Protein AF-A0A1Z4BVF6-F1 (afdb_monomer_lite)

pLDDT: mean 77.68, std 11.69, range [39.84, 91.62]

Structure (mmCIF, N/CA/C/O backbone):
data_AF-A0A1Z4BVF6-F1
#
_entry.id   AF-A0A1Z4BVF6-F1
#
loop_
_atom_site.group_PDB
_atom_site.id
_atom_site.type_symbol
_atom_site.label_atom_id
_atom_site.label_alt_id
_atom_site.label_comp_id
_atom_site.label_asym_id
_atom_site.label_entity_id
_atom_site.label_seq_id
_atom_site.pdbx_PDB_ins_code
_atom_site.Cartn_x
_atom_site.Cartn_y
_atom_site.Cartn_z
_atom_site.occupancy
_atom_site.B_iso_or_equiv
_atom_site.auth_seq_id
_atom_site.auth_comp_id
_atom_site.auth_asym_id
_atom_site.auth_atom_id
_atom_site.pdbx_PDB_model_num
ATOM 1 N N . MET A 1 1 ? -23.987 13.161 18.203 1.00 59.34 1 MET A N 1
ATOM 2 C CA . MET A 1 1 ? -22.556 12.939 18.500 1.00 59.34 1 MET A CA 1
ATOM 3 C C . MET A 1 1 ? -21.792 14.081 17.849 1.00 59.34 1 MET A C 1
ATOM 5 O O . MET A 1 1 ? -22.123 14.380 16.706 1.00 59.34 1 MET A O 1
ATOM 9 N N . PRO A 1 2 ? -20.892 14.780 18.558 1.00 75.38 2 PRO A N 1
ATOM 10 C CA . PRO A 1 2 ? -20.074 15.824 17.945 1.00 75.38 2 PRO A CA 1
ATOM 11 C C . PRO A 1 2 ? -19.193 15.212 16.851 1.00 75.38 2 PRO A C 1
ATOM 13 O O . PRO A 1 2 ? -18.896 14.018 16.894 1.00 75.38 2 PRO A O 1
ATOM 16 N N . ILE A 1 3 ? -18.834 16.008 15.845 1.00 79.56 3 ILE A N 1
ATOM 17 C CA . ILE A 1 3 ? -17.981 15.544 14.752 1.00 79.56 3 ILE A CA 1
ATOM 18 C C . ILE A 1 3 ? -16.600 15.209 15.331 1.00 79.56 3 ILE A C 1
ATOM 20 O O . ILE A 1 3 ? -15.965 16.056 15.955 1.00 79.56 3 ILE A O 1
ATOM 24 N N . ASP A 1 4 ? -16.176 13.957 15.193 1.00 83.31 4 ASP A N 1
ATOM 25 C CA . ASP A 1 4 ? -14.914 13.457 15.736 1.00 83.31 4 ASP A CA 1
ATOM 26 C C . ASP A 1 4 ? -14.049 12.946 14.579 1.00 83.31 4 ASP A C 1
ATOM 28 O O . ASP A 1 4 ? -14.515 12.202 13.712 1.00 83.31 4 ASP A O 1
ATOM 32 N N . ASN A 1 5 ? -12.802 13.409 14.524 1.00 85.50 5 ASN A N 1
ATOM 33 C CA . ASN A 1 5 ? -11.844 13.097 13.464 1.00 85.50 5 ASN A CA 1
ATOM 34 C C . ASN A 1 5 ? -10.817 12.032 13.889 1.00 85.50 5 ASN A C 1
ATOM 36 O O . ASN A 1 5 ? -9.967 11.648 13.082 1.00 85.50 5 ASN A O 1
ATOM 40 N N . ASN A 1 6 ? -10.908 11.514 15.116 1.00 86.25 6 ASN A N 1
ATOM 41 C CA . ASN A 1 6 ? -9.950 10.580 15.695 1.00 86.25 6 ASN A CA 1
ATOM 42 C C . ASN A 1 6 ? -9.777 9.300 14.850 1.00 86.25 6 ASN A C 1
ATOM 44 O O . ASN A 1 6 ? -8.638 8.859 14.674 1.00 86.25 6 ASN A O 1
ATOM 48 N N . PRO A 1 7 ? -10.828 8.710 14.232 1.00 83.19 7 PRO A N 1
ATOM 49 C CA . PRO A 1 7 ? -10.652 7.574 13.325 1.00 83.19 7 PRO A CA 1
ATOM 50 C C . PRO A 1 7 ? -9.775 7.912 12.112 1.00 83.19 7 PRO A C 1
ATOM 52 O O . PRO A 1 7 ? -8.905 7.128 11.735 1.00 83.19 7 PRO A O 1
ATOM 55 N N . VAL A 1 8 ? -9.966 9.096 11.527 1.00 81.69 8 VAL A N 1
ATOM 56 C CA . VAL A 1 8 ? -9.212 9.555 10.351 1.00 81.69 8 VAL A CA 1
ATOM 57 C C . VAL A 1 8 ? -7.763 9.859 10.729 1.00 81.69 8 VAL A C 1
ATOM 59 O O . VAL A 1 8 ? -6.838 9.426 10.039 1.00 81.69 8 VAL A O 1
ATOM 62 N N . GLU A 1 9 ? -7.548 10.535 11.859 1.00 84.38 9 GLU A N 1
ATOM 63 C CA . GLU A 1 9 ? -6.212 10.814 12.386 1.00 84.38 9 GLU A CA 1
ATOM 64 C C . GLU A 1 9 ? -5.438 9.527 12.700 1.00 84.38 9 GLU A C 1
ATOM 66 O O . GLU A 1 9 ? -4.254 9.408 12.373 1.00 84.38 9 GLU A O 1
ATOM 71 N N . ASN A 1 10 ? -6.111 8.522 13.270 1.00 83.12 10 ASN A N 1
ATOM 72 C CA . ASN A 1 10 ? -5.525 7.210 13.536 1.00 83.12 10 ASN A CA 1
ATOM 73 C C . ASN A 1 10 ? -5.093 6.492 12.249 1.00 83.12 10 ASN A C 1
ATOM 75 O O . ASN A 1 10 ? -4.042 5.848 12.240 1.00 83.12 10 ASN A O 1
ATOM 79 N N . CYS A 1 11 ? -5.855 6.631 11.161 1.00 79.88 11 CYS A N 1
ATOM 80 C CA . CYS A 1 11 ? -5.525 6.041 9.864 1.00 79.88 11 CYS A CA 1
ATOM 81 C C . CYS A 1 11 ? -4.301 6.691 9.200 1.00 79.88 11 CYS A C 1
ATOM 83 O O . CYS A 1 11 ? -3.487 5.980 8.612 1.00 79.88 11 CYS A O 1
ATOM 85 N N . ILE A 1 12 ? -4.132 8.015 9.305 1.00 80.56 12 ILE A N 1
ATOM 86 C CA . ILE A 1 12 ? -3.005 8.731 8.676 1.00 80.56 12 ILE A CA 1
ATOM 87 C C . ILE A 1 12 ? -1.733 8.747 9.538 1.00 80.56 12 ILE A C 1
ATOM 89 O O . ILE A 1 12 ? -0.630 8.936 9.018 1.00 80.56 12 ILE A O 1
ATOM 93 N N . ARG A 1 13 ? -1.838 8.506 10.851 1.00 81.44 13 ARG A N 1
ATOM 94 C CA . ARG A 1 13 ? -0.695 8.558 11.779 1.00 81.44 13 ARG A CA 1
ATOM 95 C C . ARG A 1 13 ? 0.509 7.692 11.361 1.00 81.44 13 ARG A C 1
ATOM 97 O O . ARG A 1 13 ? 1.626 8.202 11.443 1.00 81.44 13 ARG A O 1
ATOM 104 N N . PRO A 1 14 ? 0.354 6.446 10.869 1.00 76.19 14 PRO A N 1
ATOM 105 C CA . PRO A 1 14 ? 1.486 5.638 10.404 1.00 76.19 14 PRO A CA 1
ATOM 106 C C . PRO A 1 14 ? 2.243 6.276 9.229 1.00 76.19 14 PRO A C 1
ATOM 108 O O . PRO A 1 14 ? 3.471 6.218 9.174 1.00 76.19 14 PRO A O 1
ATOM 111 N N . ILE A 1 15 ? 1.521 6.944 8.326 1.00 74.50 15 ILE A N 1
ATOM 112 C CA . ILE A 1 15 ? 2.087 7.669 7.180 1.00 74.50 15 ILE A CA 1
ATOM 113 C C . ILE A 1 15 ? 2.861 8.898 7.678 1.00 74.50 15 ILE A C 1
ATOM 115 O O . ILE A 1 15 ? 3.995 9.141 7.261 1.00 74.50 15 ILE A O 1
ATOM 119 N N . ALA A 1 16 ? 2.281 9.644 8.622 1.00 74.12 16 ALA A N 1
ATOM 120 C CA . ALA A 1 16 ? 2.906 10.824 9.216 1.00 74.12 16 ALA A CA 1
ATOM 121 C C . ALA A 1 16 ? 4.185 10.487 10.008 1.00 74.12 16 ALA A C 1
ATOM 123 O O . ALA A 1 16 ? 5.165 11.227 9.930 1.00 74.12 16 ALA A O 1
ATOM 124 N N . LEU A 1 17 ? 4.204 9.358 10.724 1.00 74.06 17 LEU A N 1
ATOM 125 C CA . LEU A 1 17 ? 5.399 8.854 11.410 1.00 74.06 17 LEU A CA 1
ATOM 126 C C . LEU A 1 17 ? 6.481 8.413 10.412 1.00 74.06 17 LEU A C 1
ATOM 128 O O . LEU A 1 17 ? 7.654 8.743 10.589 1.00 74.06 17 LEU A O 1
ATOM 132 N N . GLY A 1 18 ? 6.087 7.735 9.329 1.00 68.44 18 GLY A N 1
ATOM 133 C CA . GLY A 1 18 ? 6.991 7.299 8.261 1.00 68.44 18 GLY A CA 1
ATOM 134 C C . GLY A 1 18 ? 7.676 8.449 7.518 1.00 68.44 18 GLY A C 1
ATOM 135 O O . GLY A 1 18 ? 8.827 8.303 7.113 1.00 68.44 18 GLY A O 1
ATOM 136 N N . LYS A 1 19 ? 7.033 9.622 7.420 1.00 64.25 19 LYS A N 1
ATOM 137 C CA . LYS A 1 19 ? 7.580 10.821 6.757 1.00 64.25 19 LYS A CA 1
ATOM 138 C C . LYS A 1 19 ? 8.960 11.240 7.285 1.00 64.25 19 LYS A C 1
ATOM 140 O O . LYS A 1 19 ? 9.771 11.727 6.505 1.00 64.25 19 LYS A O 1
ATOM 145 N N . LYS A 1 20 ? 9.258 11.025 8.575 1.00 59.94 20 LYS A N 1
ATOM 146 C CA . LYS A 1 20 ? 10.590 11.303 9.154 1.00 59.94 20 LYS A CA 1
ATOM 147 C C . LYS A 1 20 ? 11.670 10.292 8.734 1.00 59.94 20 LYS A C 1
ATOM 149 O O . LYS A 1 20 ? 12.846 10.624 8.794 1.00 59.94 20 LYS A O 1
ATOM 154 N N . ASN A 1 21 ? 11.278 9.097 8.287 1.00 64.56 21 ASN A N 1
ATOM 155 C CA . ASN A 1 21 ? 12.173 8.012 7.866 1.00 64.56 21 ASN A CA 1
ATOM 156 C C . ASN A 1 21 ? 12.315 7.884 6.339 1.00 64.56 21 ASN A C 1
ATOM 158 O O . ASN A 1 21 ? 13.134 7.100 5.860 1.00 64.56 21 ASN A O 1
ATOM 162 N N . TRP A 1 22 ? 11.525 8.618 5.551 1.00 68.62 22 TRP A N 1
ATOM 163 C CA . TRP A 1 22 ? 11.571 8.566 4.088 1.00 68.62 22 TRP A CA 1
ATOM 164 C C . TRP A 1 22 ? 12.682 9.469 3.546 1.00 68.62 22 TRP A C 1
ATOM 166 O O . TRP A 1 22 ? 12.430 10.495 2.919 1.00 68.62 22 TRP A O 1
ATOM 176 N N . LEU A 1 23 ? 13.931 9.050 3.764 1.00 59.84 23 LEU A N 1
ATOM 177 C CA . LEU A 1 23 ? 15.154 9.740 3.321 1.00 59.84 23 LEU A CA 1
ATOM 178 C C . LEU A 1 23 ? 15.229 9.969 1.793 1.00 59.84 23 LEU A C 1
ATOM 180 O O . LEU A 1 23 ? 16.035 10.769 1.332 1.00 59.84 23 LEU A O 1
ATOM 184 N N . PHE A 1 24 ? 14.371 9.310 1.005 1.00 54.47 24 PHE A N 1
ATOM 185 C CA . PHE A 1 24 ? 14.325 9.404 -0.461 1.00 54.47 24 PHE A CA 1
ATOM 186 C C . PHE A 1 24 ? 13.186 10.281 -1.002 1.00 54.47 24 PHE A C 1
ATOM 188 O O . PHE A 1 24 ? 13.086 10.482 -2.211 1.00 54.47 24 PHE A O 1
ATOM 195 N N . ALA A 1 25 ? 12.340 10.848 -0.136 1.00 55.56 25 ALA A N 1
ATOM 196 C CA . ALA A 1 25 ? 11.258 11.755 -0.525 1.00 55.56 25 ALA A CA 1
ATOM 197 C C . ALA A 1 25 ? 11.753 13.202 -0.760 1.00 55.56 25 ALA A C 1
ATOM 199 O O . ALA A 1 25 ? 11.089 14.160 -0.382 1.00 55.56 25 ALA A O 1
ATOM 200 N N . GLY A 1 26 ? 12.934 13.367 -1.367 1.00 60.72 26 GLY A N 1
ATOM 201 C CA . GLY A 1 26 ? 13.497 14.676 -1.730 1.00 60.72 26 GLY A CA 1
ATOM 202 C C . GLY A 1 26 ? 12.999 15.222 -3.076 1.00 60.72 26 GLY A C 1
ATOM 203 O O . GLY A 1 26 ? 13.280 16.363 -3.420 1.00 60.72 26 GLY A O 1
ATOM 204 N N . SER A 1 27 ? 12.260 14.416 -3.846 1.00 75.31 27 SER A N 1
ATOM 205 C CA . SER A 1 27 ? 11.689 14.776 -5.149 1.00 75.31 27 SER A CA 1
ATOM 206 C C . SER A 1 27 ? 10.197 14.455 -5.186 1.00 75.31 27 SER A C 1
ATOM 208 O O . SER A 1 27 ? 9.771 13.420 -4.668 1.00 75.31 27 SER A O 1
ATOM 210 N N . GLU A 1 28 ? 9.408 15.293 -5.863 1.00 78.06 28 GLU A N 1
ATOM 211 C CA . GLU A 1 28 ? 7.971 15.080 -6.089 1.00 78.06 28 GLU A CA 1
ATOM 212 C C . GLU A 1 28 ? 7.677 13.687 -6.667 1.00 78.06 28 GLU A C 1
ATOM 214 O O . GLU A 1 28 ? 6.786 12.987 -6.190 1.00 78.06 28 GLU A O 1
ATOM 219 N N . ARG A 1 29 ? 8.494 13.223 -7.624 1.00 78.69 29 ARG A N 1
ATOM 220 C CA . ARG A 1 29 ? 8.339 11.893 -8.241 1.00 78.69 29 ARG A CA 1
ATOM 221 C C . ARG A 1 29 ? 8.516 10.763 -7.229 1.00 78.69 29 ARG A C 1
ATOM 223 O O . ARG A 1 29 ? 7.824 9.750 -7.307 1.00 78.69 29 ARG A O 1
ATOM 230 N N . ALA A 1 30 ? 9.436 10.919 -6.279 1.00 76.06 30 ALA A N 1
ATOM 231 C CA . ALA A 1 30 ? 9.623 9.944 -5.209 1.00 76.06 30 ALA A CA 1
ATOM 232 C C . ALA A 1 30 ? 8.435 9.961 -4.233 1.00 76.06 30 ALA A C 1
ATOM 234 O O . ALA A 1 30 ? 7.972 8.898 -3.819 1.00 76.06 30 ALA A O 1
ATOM 235 N N . GLY A 1 31 ? 7.887 11.146 -3.942 1.00 80.00 31 GLY A N 1
ATOM 236 C CA . GLY A 1 31 ? 6.661 11.309 -3.159 1.00 80.00 31 GLY A CA 1
ATOM 237 C C . GLY A 1 31 ? 5.446 10.638 -3.806 1.00 80.00 31 GLY A C 1
ATOM 238 O O . GLY A 1 31 ? 4.738 9.891 -3.136 1.00 80.00 31 GLY A O 1
ATOM 239 N N . GLN A 1 32 ? 5.246 10.823 -5.114 1.00 82.88 32 GLN A N 1
ATOM 240 C CA . GLN A 1 32 ? 4.157 10.188 -5.868 1.00 82.88 32 GLN A CA 1
ATOM 241 C C . GLN A 1 32 ? 4.255 8.656 -5.841 1.00 82.88 32 GLN A C 1
ATOM 243 O O . GLN A 1 32 ? 3.260 7.971 -5.611 1.00 82.88 32 GLN A O 1
ATOM 248 N N . ARG A 1 33 ? 5.463 8.100 -6.008 1.00 82.81 33 ARG A N 1
ATOM 249 C CA . ARG A 1 33 ? 5.693 6.647 -5.910 1.00 82.81 33 ARG A CA 1
ATOM 250 C C . ARG A 1 33 ? 5.415 6.116 -4.507 1.00 82.81 33 ARG A C 1
ATOM 252 O O . ARG A 1 33 ? 4.755 5.091 -4.364 1.00 82.81 33 ARG A O 1
ATOM 259 N N . ALA A 1 34 ? 5.887 6.817 -3.476 1.00 81.25 34 ALA A N 1
ATOM 260 C CA . ALA A 1 34 ? 5.614 6.447 -2.092 1.00 81.25 34 ALA A CA 1
ATOM 261 C C . ALA A 1 34 ? 4.107 6.486 -1.795 1.00 81.25 34 ALA A C 1
ATOM 263 O O . ALA A 1 34 ? 3.583 5.546 -1.205 1.00 81.25 34 ALA A O 1
ATOM 264 N N . ALA A 1 35 ? 3.400 7.520 -2.262 1.00 84.56 35 ALA A N 1
ATOM 265 C CA . ALA A 1 35 ? 1.951 7.627 -2.129 1.00 84.56 35 ALA A CA 1
ATOM 266 C C . ALA A 1 35 ? 1.228 6.456 -2.811 1.00 84.56 35 ALA A C 1
ATOM 268 O O . ALA A 1 35 ? 0.364 5.845 -2.193 1.00 84.56 35 ALA A O 1
ATOM 269 N N . ALA A 1 36 ? 1.625 6.080 -4.031 1.00 85.44 36 ALA A N 1
ATOM 270 C CA . ALA A 1 36 ? 1.039 4.940 -4.736 1.00 85.44 36 ALA A CA 1
ATOM 271 C C . ALA A 1 36 ? 1.190 3.626 -3.948 1.00 85.44 36 ALA A C 1
ATOM 273 O O . ALA A 1 36 ? 0.217 2.894 -3.770 1.00 85.44 36 ALA A O 1
ATOM 274 N N . ILE A 1 37 ? 2.385 3.355 -3.411 1.00 85.62 37 ILE A N 1
ATOM 275 C CA . ILE A 1 37 ? 2.642 2.156 -2.598 1.00 85.62 37 ILE A CA 1
ATOM 276 C C . ILE A 1 37 ? 1.804 2.179 -1.313 1.00 85.62 37 ILE A C 1
ATOM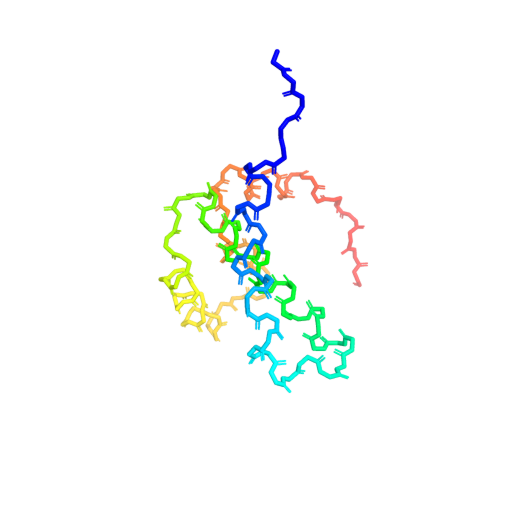 278 O O . ILE A 1 37 ? 1.189 1.173 -0.965 1.00 85.62 37 ILE A O 1
ATOM 282 N N . GLN A 1 38 ? 1.740 3.318 -0.616 1.00 85.25 38 GLN A N 1
ATOM 283 C CA . GLN A 1 38 ? 0.955 3.436 0.617 1.00 85.25 38 GLN A CA 1
ATOM 284 C C . GLN A 1 38 ? -0.542 3.255 0.373 1.00 85.25 38 GLN A C 1
ATOM 286 O O . GLN A 1 38 ? -1.207 2.581 1.158 1.00 85.25 38 GLN A O 1
ATOM 291 N N . THR A 1 39 ? -1.063 3.789 -0.731 1.00 87.44 39 THR A N 1
ATOM 292 C CA . THR A 1 39 ? -2.450 3.564 -1.139 1.00 87.44 39 THR A CA 1
ATOM 293 C C . THR A 1 39 ? -2.714 2.078 -1.367 1.00 87.44 39 THR A C 1
ATOM 295 O O . THR A 1 39 ? -3.677 1.556 -0.818 1.00 87.44 39 THR A O 1
ATOM 298 N N . LEU A 1 40 ? -1.840 1.362 -2.084 1.00 88.38 40 LEU A N 1
ATOM 299 C CA . LEU A 1 40 ? -2.003 -0.078 -2.328 1.00 88.38 40 LEU A CA 1
ATOM 300 C C . LEU A 1 40 ? -1.973 -0.905 -1.034 1.00 88.38 40 LEU A C 1
ATOM 302 O O . LEU A 1 40 ? -2.820 -1.774 -0.839 1.00 88.38 40 LEU A O 1
ATOM 306 N N . LEU A 1 41 ? -1.042 -0.610 -0.122 1.00 87.56 41 LEU A N 1
ATOM 307 C CA . LEU A 1 41 ? -0.966 -1.277 1.183 1.00 87.56 41 LEU A CA 1
ATOM 308 C C . LEU A 1 41 ? -2.199 -0.975 2.051 1.00 87.56 41 LEU A C 1
ATOM 310 O O . LEU A 1 41 ? -2.696 -1.860 2.751 1.00 87.56 41 LEU A O 1
ATOM 314 N N . GLY A 1 42 ? -2.706 0.260 1.990 1.00 86.44 42 GLY A N 1
ATOM 315 C CA . GLY A 1 42 ? -3.953 0.668 2.633 1.00 86.44 42 GLY A CA 1
ATOM 316 C C . GLY A 1 42 ? -5.154 -0.103 2.091 1.00 86.44 42 GLY A C 1
ATOM 317 O O . GLY A 1 42 ? -5.917 -0.664 2.874 1.00 86.44 42 GLY A O 1
ATOM 318 N N . THR A 1 43 ? -5.275 -0.213 0.768 1.00 87.50 43 THR A N 1
ATOM 319 C CA . THR A 1 43 ? -6.321 -0.999 0.099 1.00 87.50 43 THR A CA 1
ATOM 320 C C . THR A 1 43 ? -6.246 -2.478 0.476 1.00 87.50 43 THR A C 1
ATOM 322 O O . THR A 1 43 ? -7.267 -3.061 0.830 1.00 87.50 43 THR A O 1
ATOM 325 N N . ALA A 1 44 ? -5.046 -3.071 0.509 1.00 87.44 44 ALA A N 1
ATOM 326 C CA . ALA A 1 44 ? -4.856 -4.450 0.963 1.00 87.44 44 ALA A CA 1
ATOM 327 C C . ALA A 1 44 ? -5.378 -4.654 2.390 1.00 87.44 44 ALA A C 1
ATOM 329 O O . AL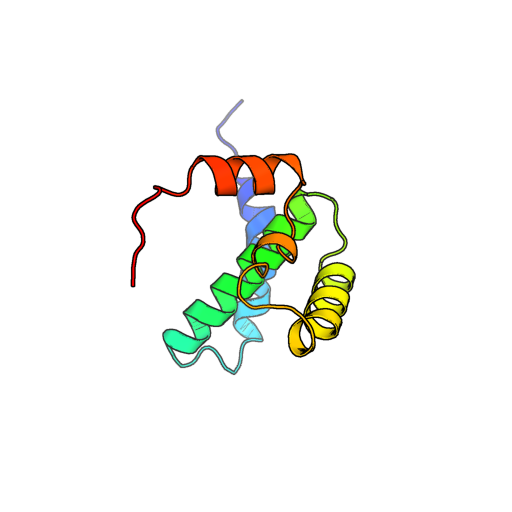A A 1 44 ? -6.135 -5.587 2.647 1.00 87.44 44 ALA A O 1
ATOM 330 N N . LYS A 1 45 ? -5.040 -3.734 3.300 1.00 85.75 45 LYS A N 1
ATOM 331 C CA . LYS A 1 45 ? -5.508 -3.781 4.687 1.00 85.75 45 LYS A CA 1
ATOM 332 C C . LYS A 1 45 ? -7.028 -3.619 4.797 1.00 85.75 45 LYS A C 1
ATOM 334 O O . LYS A 1 45 ? -7.644 -4.324 5.591 1.00 85.75 45 LYS A O 1
ATOM 339 N N . LEU A 1 46 ? -7.627 -2.714 4.019 1.00 86.56 46 LEU A N 1
ATOM 340 C CA . LEU A 1 46 ? -9.082 -2.512 3.984 1.00 86.56 46 LEU A CA 1
ATOM 341 C C . LEU A 1 46 ? -9.824 -3.751 3.474 1.00 86.56 46 LEU A C 1
ATOM 343 O O . LEU A 1 46 ? -10.897 -4.065 3.977 1.00 86.56 46 LEU A O 1
ATOM 347 N N . ASN A 1 47 ? -9.216 -4.488 2.547 1.00 85.50 47 ASN A N 1
ATOM 348 C CA . ASN A 1 47 ? -9.741 -5.746 2.026 1.00 85.50 47 ASN A CA 1
ATOM 349 C C . ASN A 1 47 ? -9.394 -6.968 2.902 1.00 85.50 47 ASN A C 1
ATOM 351 O O . ASN A 1 47 ? -9.644 -8.102 2.500 1.00 85.50 47 ASN A O 1
ATOM 355 N N . GLY A 1 48 ? -8.819 -6.765 4.095 1.00 85.75 48 GLY A N 1
ATOM 356 C CA . GLY A 1 48 ? -8.483 -7.840 5.035 1.00 85.75 48 GLY A CA 1
ATOM 357 C C . GLY A 1 48 ? -7.267 -8.686 4.639 1.00 85.75 48 GLY A C 1
ATOM 358 O O . GLY A 1 48 ? -7.003 -9.711 5.264 1.00 85.75 48 GLY A O 1
ATOM 359 N N . LEU A 1 49 ? -6.506 -8.269 3.625 1.00 86.25 49 LEU A N 1
ATOM 360 C CA . LEU A 1 49 ? -5.281 -8.936 3.195 1.00 86.25 49 LEU A CA 1
ATOM 361 C C . LEU A 1 49 ? -4.098 -8.481 4.052 1.00 86.25 49 LEU A C 1
ATOM 363 O O . LEU A 1 49 ? -4.001 -7.316 4.445 1.00 86.25 49 LEU A O 1
ATOM 367 N N . ASN A 1 50 ? -3.148 -9.386 4.299 1.00 88.62 50 ASN A N 1
ATOM 368 C CA . ASN A 1 50 ? -1.869 -9.004 4.889 1.00 88.62 50 ASN A CA 1
ATOM 369 C C . ASN A 1 50 ? -1.048 -8.229 3.835 1.00 88.62 50 ASN A C 1
ATOM 371 O O . ASN A 1 50 ? -0.626 -8.837 2.846 1.00 88.62 50 ASN A O 1
ATOM 375 N N . PRO A 1 51 ? -0.774 -6.922 4.030 1.00 87.50 51 PRO A N 1
ATOM 376 C CA . PRO A 1 51 ? -0.142 -6.100 2.999 1.00 87.50 51 PRO A CA 1
ATOM 377 C C . PRO A 1 51 ? 1.265 -6.578 2.619 1.00 87.50 51 PRO A C 1
ATOM 379 O O . PRO A 1 51 ? 1.652 -6.487 1.457 1.00 87.50 51 PRO A O 1
ATOM 382 N N . ALA A 1 52 ? 2.024 -7.118 3.579 1.00 87.62 52 ALA A N 1
ATOM 383 C CA . ALA A 1 52 ? 3.371 -7.626 3.331 1.00 87.62 52 ALA A CA 1
ATOM 384 C C . ALA A 1 52 ? 3.349 -8.942 2.539 1.00 87.62 52 ALA A C 1
ATOM 386 O O . ALA A 1 52 ? 4.161 -9.125 1.633 1.00 87.62 52 ALA A O 1
ATOM 387 N N . ALA A 1 53 ? 2.405 -9.836 2.854 1.00 89.12 53 ALA A N 1
ATOM 388 C CA . ALA A 1 53 ? 2.231 -11.086 2.117 1.00 89.12 53 ALA A CA 1
ATOM 389 C C . ALA A 1 53 ? 1.783 -10.814 0.673 1.00 89.12 53 ALA A C 1
ATOM 391 O O . ALA A 1 53 ? 2.404 -11.313 -0.261 1.00 89.12 53 ALA A O 1
ATOM 392 N N . TRP A 1 54 ? 0.785 -9.941 0.492 1.00 89.94 54 TRP A N 1
ATOM 393 C CA . TRP A 1 54 ? 0.318 -9.531 -0.834 1.00 89.94 54 TRP A CA 1
ATOM 394 C C . TRP A 1 54 ? 1.440 -8.901 -1.671 1.00 89.94 54 TRP A C 1
ATOM 396 O O . TRP A 1 54 ? 1.620 -9.266 -2.833 1.00 89.94 54 TRP A O 1
ATOM 406 N N . LEU A 1 55 ? 2.228 -7.991 -1.087 1.00 89.75 55 LEU A N 1
ATOM 407 C CA . LEU A 1 55 ? 3.324 -7.338 -1.802 1.00 89.75 55 LEU A CA 1
ATOM 408 C C . LEU A 1 55 ? 4.386 -8.350 -2.247 1.00 89.75 55 LEU A C 1
ATOM 410 O O . LEU A 1 55 ? 4.844 -8.291 -3.386 1.00 89.75 55 LEU A O 1
ATOM 414 N N . LYS A 1 56 ? 4.755 -9.289 -1.368 1.00 90.75 56 LYS A N 1
ATOM 415 C CA . LYS A 1 56 ? 5.717 -10.349 -1.685 1.00 90.75 56 LYS A CA 1
ATOM 416 C C . LYS A 1 56 ? 5.226 -11.204 -2.852 1.00 90.75 56 LYS A C 1
ATOM 418 O O . LYS A 1 56 ? 5.930 -11.323 -3.848 1.00 90.75 56 LYS A O 1
ATOM 423 N N . GLU A 1 57 ? 4.011 -11.737 -2.755 1.00 89.94 57 GLU A N 1
ATOM 424 C CA . GLU A 1 57 ? 3.438 -12.571 -3.815 1.00 89.94 57 GLU A CA 1
ATOM 425 C C . GLU A 1 57 ? 3.322 -11.823 -5.143 1.00 89.94 57 GLU A C 1
ATOM 427 O O . GLU A 1 57 ? 3.566 -12.389 -6.206 1.00 89.94 57 GLU A O 1
ATOM 432 N N . THR A 1 58 ? 2.950 -10.544 -5.093 1.00 89.62 58 THR A N 1
ATOM 433 C CA . THR A 1 58 ? 2.819 -9.706 -6.287 1.00 89.62 58 THR A CA 1
ATOM 434 C C . THR A 1 58 ? 4.168 -9.516 -6.969 1.00 89.62 58 THR A C 1
ATOM 436 O O . THR A 1 58 ? 4.267 -9.704 -8.179 1.00 89.62 58 THR A O 1
ATOM 439 N N . LEU A 1 59 ? 5.220 -9.199 -6.207 1.00 89.12 59 LEU A N 1
ATOM 440 C CA . LEU A 1 59 ? 6.576 -9.031 -6.737 1.00 89.12 59 LEU A CA 1
ATOM 441 C C . LEU A 1 59 ? 7.171 -10.342 -7.268 1.00 89.12 59 LEU A C 1
ATOM 443 O O . LEU A 1 59 ? 7.916 -10.306 -8.242 1.00 89.12 59 LEU A O 1
ATOM 447 N N . GLU A 1 60 ? 6.830 -11.485 -6.671 1.00 91.62 60 GLU A N 1
ATOM 448 C CA . GLU A 1 60 ? 7.235 -12.810 -7.161 1.00 91.62 60 GLU A CA 1
ATOM 449 C C . GLU A 1 60 ? 6.528 -13.188 -8.473 1.00 91.62 60 GLU A C 1
ATOM 451 O O . GLU A 1 60 ? 7.137 -13.796 -9.352 1.00 91.62 60 GLU A O 1
ATOM 456 N N . LYS A 1 61 ? 5.254 -12.808 -8.631 1.00 88.00 61 LYS A N 1
ATOM 457 C CA . LYS A 1 61 ? 4.446 -13.084 -9.832 1.00 88.00 61 LYS A CA 1
ATOM 458 C C . LYS A 1 61 ? 4.769 -12.139 -10.994 1.00 88.00 61 LYS A C 1
ATOM 460 O O . LYS A 1 61 ? 4.689 -12.555 -12.149 1.00 88.00 61 LYS A O 1
ATOM 465 N N . LEU A 1 62 ? 5.164 -10.898 -10.701 1.00 87.94 62 LEU A N 1
ATOM 466 C CA . LEU A 1 62 ? 5.371 -9.821 -11.677 1.00 87.94 62 LEU A CA 1
ATOM 467 C C . LEU A 1 62 ? 6.274 -10.183 -12.877 1.00 87.94 62 LEU A C 1
ATOM 469 O O . LEU A 1 62 ? 5.890 -9.851 -13.996 1.00 87.94 62 LEU A O 1
ATOM 473 N N . PRO A 1 63 ? 7.427 -10.870 -12.718 1.00 87.75 63 PRO A N 1
ATOM 474 C CA . PRO A 1 63 ? 8.340 -11.139 -13.834 1.00 87.75 63 PRO A CA 1
ATOM 475 C C . PRO A 1 63 ? 7.764 -12.086 -14.891 1.00 87.75 63 PRO A C 1
ATOM 477 O O . PRO A 1 63 ? 8.197 -12.057 -16.039 1.00 87.75 63 PRO A O 1
ATOM 480 N N . MET A 1 64 ? 6.818 -12.944 -14.500 1.00 86.50 64 MET A N 1
ATOM 481 C CA . MET A 1 64 ? 6.212 -13.953 -15.374 1.00 86.50 64 MET A CA 1
ATOM 482 C C . MET A 1 64 ? 4.791 -13.576 -15.817 1.00 86.50 64 MET A C 1
ATOM 484 O O . MET A 1 64 ? 4.178 -14.312 -16.590 1.00 86.50 64 MET A O 1
ATOM 488 N N . TRP A 1 65 ? 4.242 -12.461 -15.325 1.00 85.75 65 TRP A N 1
ATOM 489 C CA . TRP A 1 65 ? 2.849 -12.094 -15.569 1.00 85.75 65 TRP A CA 1
ATOM 490 C C . TRP A 1 65 ? 2.683 -11.307 -16.875 1.00 85.75 65 TRP A C 1
ATOM 492 O O . TRP A 1 65 ? 3.466 -10.397 -17.151 1.00 85.75 65 TRP A O 1
ATOM 502 N N . PRO A 1 66 ? 1.646 -11.592 -17.683 1.00 86.06 66 PRO A N 1
ATOM 503 C CA . PRO A 1 66 ? 1.371 -10.803 -18.874 1.00 86.06 66 PRO A CA 1
ATOM 504 C C . PRO A 1 66 ? 0.855 -9.408 -18.497 1.00 86.06 66 PRO A C 1
ATOM 506 O O . PRO A 1 66 ? -0.042 -9.272 -17.661 1.00 86.06 66 PRO A O 1
ATOM 509 N N . ASN A 1 67 ? 1.359 -8.377 -19.186 1.00 81.88 67 ASN A N 1
ATOM 510 C CA . ASN A 1 67 ? 0.966 -6.981 -18.948 1.00 81.88 67 ASN A CA 1
ATOM 511 C C . ASN A 1 67 ? -0.548 -6.746 -19.076 1.00 81.88 67 ASN A C 1
ATOM 513 O O . ASN A 1 67 ? -1.104 -5.909 -18.374 1.00 81.88 67 ASN A O 1
ATOM 517 N N . SER A 1 68 ? -1.230 -7.519 -19.924 1.00 83.06 68 SER A N 1
ATOM 518 C CA . SER A 1 68 ? -2.683 -7.449 -20.117 1.00 83.06 68 SER A CA 1
ATOM 519 C C . SER A 1 68 ? -3.510 -7.911 -18.912 1.00 83.06 68 SER A C 1
ATOM 521 O O . SER A 1 68 ? -4.720 -7.714 -18.904 1.00 83.06 68 SER A O 1
ATOM 523 N N . ARG A 1 69 ? -2.892 -8.548 -17.907 1.00 80.19 69 ARG A N 1
ATOM 524 C CA . ARG A 1 69 ? -3.571 -9.077 -16.708 1.00 80.19 69 ARG A CA 1
ATOM 525 C C . ARG A 1 69 ? -3.000 -8.525 -15.402 1.00 80.19 69 ARG A C 1
ATOM 527 O O . ARG A 1 69 ? -3.193 -9.132 -14.351 1.00 80.19 69 ARG A O 1
ATOM 534 N N . ILE A 1 70 ? -2.300 -7.391 -15.449 1.00 81.81 70 ILE A N 1
ATOM 535 C CA . ILE A 1 70 ? -1.719 -6.759 -14.252 1.00 81.81 70 ILE A CA 1
ATOM 536 C C . ILE A 1 70 ? -2.800 -6.401 -13.224 1.00 81.81 70 ILE A C 1
ATOM 538 O O . ILE A 1 70 ? -2.556 -6.517 -12.025 1.00 81.81 70 ILE A O 1
ATOM 542 N N . ASP A 1 71 ? -4.008 -6.054 -13.671 1.00 81.31 71 ASP A N 1
ATOM 543 C CA . ASP A 1 71 ? -5.121 -5.677 -12.789 1.00 81.31 71 ASP A CA 1
ATOM 544 C C . ASP A 1 71 ? -5.526 -6.796 -11.815 1.00 81.31 71 ASP A C 1
ATOM 546 O 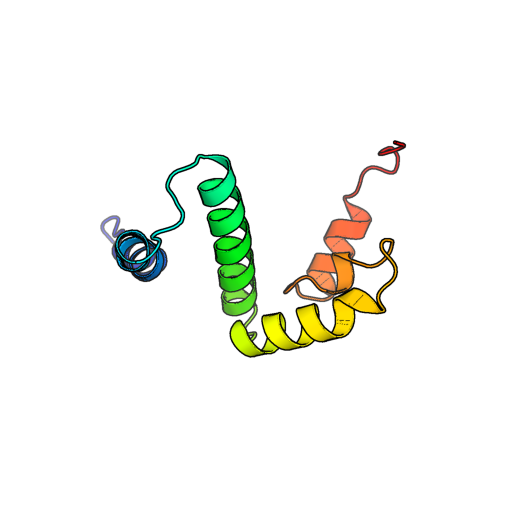O . ASP A 1 71 ? -6.069 -6.530 -10.746 1.00 81.31 71 ASP A O 1
ATOM 550 N N . GLU A 1 72 ? -5.234 -8.056 -12.151 1.00 81.88 72 GLU A N 1
ATOM 551 C CA . GLU A 1 72 ? -5.523 -9.218 -11.299 1.00 81.88 72 GLU A CA 1
ATOM 552 C C . GLU A 1 72 ? -4.555 -9.349 -10.116 1.00 81.88 72 GLU A C 1
ATOM 554 O O . GLU A 1 72 ? -4.845 -10.068 -9.164 1.00 81.88 72 GLU A O 1
ATOM 559 N N . LEU A 1 73 ? -3.413 -8.657 -10.161 1.00 84.62 73 LEU A N 1
ATOM 560 C CA . LEU A 1 73 ? -2.444 -8.617 -9.066 1.00 84.62 73 LEU A CA 1
ATOM 561 C C . LEU A 1 73 ? -2.786 -7.544 -8.022 1.00 84.62 73 LEU A C 1
ATOM 563 O O . LEU A 1 73 ? -2.153 -7.488 -6.965 1.00 84.62 73 LEU A O 1
ATOM 567 N N . LEU A 1 74 ? -3.766 -6.680 -8.301 1.00 86.19 74 LEU A N 1
ATOM 568 C CA . LEU A 1 74 ? -4.178 -5.632 -7.376 1.00 86.19 74 LEU A CA 1
ATOM 569 C C . LEU A 1 74 ? -4.770 -6.234 -6.094 1.00 86.19 74 LEU A C 1
ATOM 571 O O . LEU A 1 74 ? -5.387 -7.299 -6.132 1.00 86.19 74 LEU A O 1
ATOM 575 N N . PRO A 1 75 ? -4.634 -5.550 -4.945 1.00 83.75 75 PRO A N 1
ATOM 576 C CA . PRO A 1 75 ? -5.136 -6.038 -3.668 1.00 83.75 75 PRO A CA 1
ATOM 577 C C . PRO A 1 75 ? -6.643 -5.776 -3.547 1.00 83.75 75 PRO A C 1
ATOM 579 O O . PRO A 1 75 ? -7.087 -5.147 -2.590 1.00 83.75 75 PRO A O 1
ATOM 582 N N . LEU A 1 76 ? -7.420 -6.187 -4.548 1.00 82.06 76 LEU A N 1
ATOM 583 C CA . LEU A 1 76 ? -8.849 -5.928 -4.703 1.00 82.06 76 LEU A CA 1
ATOM 584 C C . LEU A 1 76 ? -9.639 -7.237 -4.671 1.00 82.06 76 LEU A C 1
ATOM 586 O O . LEU A 1 76 ? -9.145 -8.291 -5.069 1.00 82.06 76 LEU A O 1
ATOM 590 N N . THR A 1 77 ? -10.887 -7.172 -4.214 1.00 72.50 77 THR A N 1
ATOM 591 C CA . THR A 1 77 ? -11.796 -8.324 -4.261 1.00 72.50 77 THR A CA 1
ATOM 592 C C . THR A 1 77 ?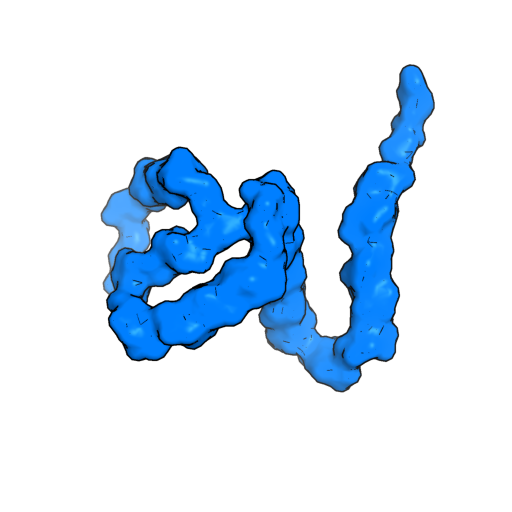 -12.141 -8.665 -5.713 1.00 72.50 77 THR A C 1
ATOM 594 O O . THR A 1 77 ? -12.189 -7.785 -6.574 1.00 72.50 77 THR A O 1
ATOM 597 N N . SER A 1 78 ? -12.457 -9.930 -6.000 1.00 68.94 78 SER A N 1
ATOM 598 C CA . SER A 1 78 ? -12.846 -10.387 -7.346 1.00 68.94 78 SER A CA 1
ATOM 599 C C . SER A 1 78 ? -14.020 -9.583 -7.929 1.00 68.94 78 SER A C 1
ATOM 601 O O . SER A 1 78 ? -14.060 -9.303 -9.127 1.00 68.94 78 SER A O 1
ATOM 603 N N . GLU A 1 79 ? -14.939 -9.145 -7.067 1.00 71.94 79 GLU A N 1
ATOM 604 C CA . GLU A 1 79 ? -16.065 -8.269 -7.406 1.00 71.94 79 GLU A CA 1
ATOM 605 C C . GLU A 1 79 ? -15.603 -6.877 -7.860 1.00 71.94 79 GLU A C 1
ATOM 607 O O . GLU A 1 79 ? -16.069 -6.367 -8.876 1.00 71.94 79 GLU A O 1
ATOM 612 N N . GLN A 1 80 ? -14.628 -6.288 -7.163 1.00 72.88 80 GLN A N 1
ATOM 613 C CA . GLN A 1 80 ? -14.062 -4.979 -7.496 1.00 72.88 80 GLN A CA 1
ATOM 614 C C . GLN A 1 80 ? -13.278 -5.029 -8.811 1.00 72.88 80 GLN A C 1
ATOM 616 O O . GLN A 1 80 ? -13.402 -4.129 -9.635 1.00 72.88 80 GLN A O 1
ATOM 621 N N . ILE A 1 81 ? -12.521 -6.105 -9.045 1.00 74.00 81 ILE A N 1
ATOM 622 C CA . ILE A 1 81 ? -11.805 -6.321 -10.312 1.00 74.00 81 ILE A CA 1
ATOM 623 C C . ILE A 1 81 ? -12.805 -6.439 -11.469 1.00 74.00 81 ILE A C 1
ATOM 625 O O . ILE A 1 81 ? -12.597 -5.860 -12.535 1.00 74.00 81 ILE A O 1
ATOM 629 N N . THR A 1 82 ? -13.917 -7.144 -11.254 1.00 72.44 82 THR A N 1
ATOM 630 C CA . THR A 1 82 ? -14.990 -7.274 -12.251 1.00 72.44 82 THR A CA 1
ATOM 631 C C . THR A 1 82 ? -15.653 -5.925 -12.530 1.00 72.44 82 THR A C 1
ATOM 633 O O . THR A 1 82 ? -15.841 -5.567 -13.691 1.00 72.44 82 THR A O 1
ATOM 636 N N . ALA A 1 83 ? -15.921 -5.134 -11.489 1.00 76.69 83 ALA A N 1
ATOM 637 C CA . ALA A 1 83 ? -16.466 -3.788 -11.623 1.00 76.69 83 ALA A CA 1
ATOM 638 C C . ALA A 1 83 ? -15.508 -2.830 -12.355 1.00 76.69 83 ALA A C 1
ATOM 640 O O . ALA A 1 83 ? -15.963 -2.005 -13.143 1.00 76.69 83 ALA A O 1
ATOM 641 N N . ILE A 1 84 ? -14.191 -2.941 -12.146 1.00 71.00 84 ILE A N 1
ATOM 642 C CA . ILE A 1 84 ? -13.189 -2.159 -12.891 1.00 71.00 84 ILE A CA 1
ATOM 643 C C . ILE A 1 84 ? -13.203 -2.548 -14.369 1.00 71.00 84 ILE A C 1
ATOM 645 O O . ILE A 1 84 ? -13.260 -1.672 -15.226 1.00 71.00 84 ILE A O 1
ATOM 649 N N . LYS A 1 85 ? -13.216 -3.850 -14.675 1.00 71.31 85 LYS A N 1
ATOM 650 C CA . LYS A 1 85 ? -13.278 -4.346 -16.059 1.00 71.31 85 LYS A CA 1
ATOM 651 C C . LYS A 1 85 ? -14.570 -3.924 -16.772 1.00 71.31 85 LYS A C 1
ATOM 653 O O . LYS A 1 85 ? -14.531 -3.668 -17.967 1.00 71.31 85 LYS A O 1
ATOM 658 N N . GLN A 1 86 ? -15.688 -3.819 -16.052 1.00 70.06 86 GLN A N 1
ATOM 659 C CA . GLN A 1 86 ? -16.971 -3.349 -16.594 1.00 70.06 86 GLN A CA 1
ATOM 660 C C . GLN A 1 86 ? -17.042 -1.828 -16.786 1.00 70.06 86 GLN A C 1
ATOM 662 O O . GLN A 1 86 ? -17.729 -1.366 -17.690 1.00 70.06 86 GLN A O 1
ATOM 667 N N . ASN A 1 87 ? -16.355 -1.051 -15.943 1.00 66.56 87 ASN A N 1
ATOM 668 C CA . ASN A 1 87 ? -16.348 0.414 -16.012 1.00 66.56 87 ASN A CA 1
ATOM 669 C C . ASN A 1 87 ? -15.201 0.986 -16.855 1.00 66.56 87 ASN A C 1
ATOM 671 O O . ASN A 1 87 ? -15.097 2.207 -16.992 1.00 66.56 87 ASN A O 1
ATOM 675 N N . LEU A 1 88 ? -14.331 0.140 -17.412 1.00 61.25 88 LEU A N 1
ATOM 676 C CA . LEU A 1 88 ? -13.307 0.599 -18.335 1.00 61.25 88 LEU A CA 1
ATOM 677 C C . LEU A 1 88 ? -13.997 0.980 -19.655 1.00 61.25 88 LEU A C 1
ATOM 679 O O . LEU A 1 88 ? -14.611 0.111 -20.279 1.00 61.25 88 LEU A O 1
ATOM 683 N N . PRO A 1 89 ? -13.951 2.252 -20.098 1.00 55.53 89 PRO A N 1
ATOM 684 C CA . PRO A 1 89 ? -14.529 2.610 -21.383 1.00 55.53 89 PRO A CA 1
ATOM 685 C C . PRO A 1 89 ? -13.841 1.770 -22.463 1.00 55.53 89 PRO A C 1
ATOM 687 O O . PRO A 1 89 ? -12.613 1.747 -22.523 1.00 55.53 89 PRO A O 1
ATOM 690 N N . GLU A 1 90 ? -14.617 1.129 -23.345 1.00 57.50 90 GLU A N 1
ATOM 691 C CA . GLU A 1 90 ? -14.141 0.305 -24.480 1.00 57.50 90 GLU A CA 1
ATOM 692 C C . GLU A 1 90 ? -13.144 1.026 -25.419 1.00 57.50 90 GLU A C 1
ATOM 694 O O . GLU A 1 90 ? -12.635 0.445 -26.374 1.00 57.50 90 GLU A O 1
ATOM 699 N N . LYS A 1 91 ? -12.850 2.306 -25.172 1.00 45.09 91 LYS A N 1
ATOM 700 C CA . LYS A 1 91 ? -12.028 3.185 -25.998 1.00 45.09 91 LYS A CA 1
ATOM 701 C C . LYS A 1 91 ? -10.931 3.856 -25.173 1.00 45.09 91 LYS A C 1
ATOM 703 O O . LYS A 1 91 ? -10.924 5.070 -25.001 1.00 45.09 91 LYS A O 1
ATOM 708 N N . ALA A 1 92 ? -9.986 3.067 -24.685 1.00 42.78 92 ALA A N 1
ATOM 709 C CA . ALA A 1 92 ? -8.641 3.551 -24.381 1.00 42.78 92 ALA A CA 1
ATOM 710 C C . ALA A 1 92 ? -7.655 2.844 -25.320 1.00 42.78 92 ALA A C 1
ATOM 712 O O . ALA A 1 92 ? -6.844 2.019 -24.911 1.00 42.78 92 ALA A O 1
ATOM 713 N N . THR A 1 93 ? -7.803 3.125 -26.615 1.00 39.84 93 THR A N 1
ATOM 714 C CA . THR A 1 93 ? -6.811 2.811 -27.644 1.00 39.84 93 THR A CA 1
ATOM 715 C C . THR A 1 93 ? -5.633 3.771 -27.471 1.00 39.84 93 THR A C 1
ATOM 717 O O . THR A 1 93 ? -5.801 4.969 -27.713 1.00 39.84 93 THR A O 1
ATOM 720 N N . TRP A 1 94 ? -4.483 3.265 -27.022 1.00 50.09 94 TRP A N 1
ATOM 721 C CA . TRP A 1 94 ? -3.192 3.904 -27.297 1.00 50.09 94 TRP A CA 1
ATOM 722 C C . TRP A 1 94 ? -2.764 3.561 -28.720 1.00 50.09 94 TRP A C 1
ATOM 724 O O . TRP A 1 94 ? -2.979 2.390 -29.113 1.00 50.09 94 TRP A O 1
#

InterPro domains:
  IPR004291 Transposase IS66, central domain [PF03050] (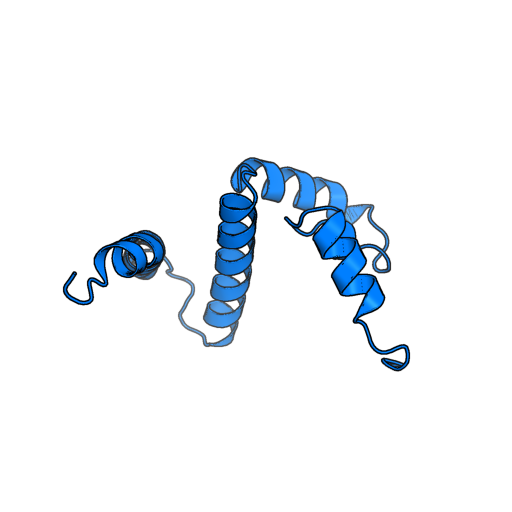1-32)
  IPR039552 Transposase IS66, C-terminal [PF13817] (39-75)
  IPR052344 Transposase-related protein [PTHR33678] (2-63)

Sequence (94 aa):
MPIDNNPVENCIRPIALGKKNWLFAGSERAGQRAAAIQTLLGTAKLNGLNPAAWLKETLEKLPMWPNSRIDELLPLTSEQITAIKQNLPEKATW

Organism: NCBI:txid1704499

Foldseek 3Di:
DPDDCVVVCVLCVVVVVCVVVPPPPPDPVSVVVVVVLVVQLVLLVVLVHNSVVLVVVLVVCVVVDDPVCNLVSGSDDPVVSVVCVVPDPPDPDD

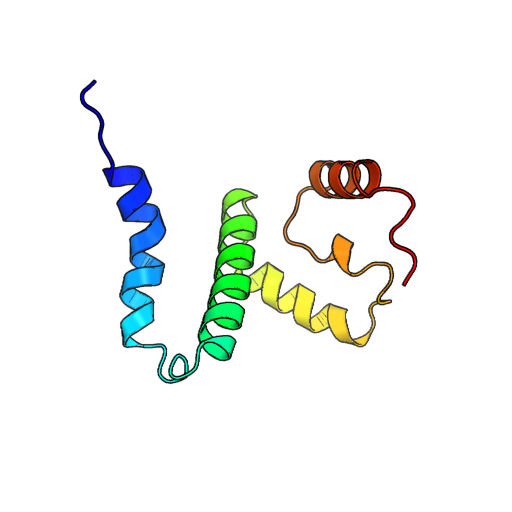Secondary structure (DSSP, 8-state):
-----HHHHHHHHHHHHHTTT-TTTTSHHHHHHHHHHHHHHHHHHHTT--HHHHHHHHHHHGGGS-GGGGGGGSS--HHHHHHHHHHS-S----

Radius of gyration: 16.62 Å; chains: 1; bounding box: 38×30×46 Å